Protein AF-0000000084922262 (afdb_homodimer)

Organism: Filifactor alocis (strain ATCC 35896 / CCUG 47790 / D40 B5) (NCBI:txid546269)

Nearest PDB structures (foldseek):
  4j4j-assembly1_A  TM=3.492E-01  e=2.464E+00  Homo sapiens
  3vow-assembly2_B  TM=3.481E-01  e=4.116E+00  Homo sapiens
  4j4j-assembly1_A  TM=3.495E-01  e=2.464E+00  Homo sapiens
  3vow-assembly2_B  TM=3.484E-01  e=4.116E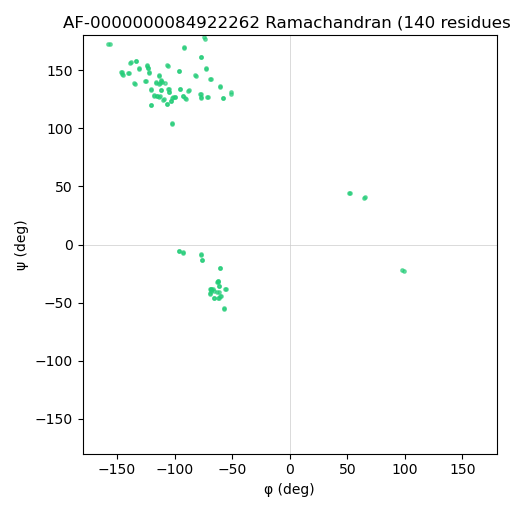+00  Homo sapiens

Radius of gyration: 18.23 Å; Cα contacts (8 Å, |Δi|>4): 294; chains: 2; bounding box: 33×49×43 Å

InterPro domains:
  IPR012454 Domain of unknown function DUF1659 [PF07872] (4-71)

Secondary structure (DSSP, 8-state):
-EEEEEEEEEEEEEEEEE-SSTT-EEEEEEEEEEE-TT--HHHHHHHHHHHHHTSSS-EEEEEEEEEEEEE-/-EEEEEEEEEEEEEEEEE-SSTT-EEEEEEEEEEE-TT--HHHHHHHHHHHHHTSSS-EEEEEEEEEEEEE-

Sequence (144 aa):
MAKVMNQTSAVRMVYELPGATPGKTVRKSKTFANIKITLSDDVILAFGQKVLKLQAYSGKIQKQDAKELTNEMAKVMNQTSAVRMVYELPGATPGKTVRKSKTFANIKITLSDDVILAFGQKVLKLQAYSGKIQKQDAKELTNE

pLDDT: mean 94.45, std 3.72, range [78.12, 98.06]

Foldseek 3Di:
DKDKDPKWKKKKKKFWADDPDPPDIDIDMDMGIRDDPPDDPVVQVVVVVVVQVVDPTDIDIDMDIDIDIDDD/DKDKDPKWKKKKKKFWADDPDPPDIDIDMDMGIRDDPPDDPVVQVVVVVVVQVVDPTDIDIDMDIDIDIDDD

Structure (mmCIF, N/CA/C/O backbone):
data_AF-0000000084922262-model_v1
#
loop_
_entity.id
_entity.type
_entity.pdbx_description
1 polymer 'DUF1659 domain-containing protein'
#
loop_
_atom_site.group_PDB
_atom_site.id
_atom_site.type_symbol
_atom_site.label_atom_id
_atom_site.label_alt_id
_atom_site.label_comp_id
_atom_site.label_asym_id
_atom_site.label_entity_id
_atom_site.label_seq_id
_atom_site.pdbx_PDB_ins_code
_atom_site.Cartn_x
_atom_site.Cartn_y
_atom_site.Cartn_z
_atom_site.occupancy
_atom_site.B_iso_or_equiv
_atom_site.auth_seq_id
_atom_site.auth_comp_id
_atom_site.auth_asym_id
_atom_site.auth_atom_id
_atom_site.pdbx_PDB_model_num
ATOM 1 N N . MET A 1 1 ? -8.609 -11.25 -18.609 1 91.06 1 MET A N 1
ATOM 2 C CA . MET A 1 1 ? -8.25 -9.867 -18.328 1 91.06 1 MET A CA 1
ATOM 3 C C . MET A 1 1 ? -8.281 -9.602 -16.828 1 91.06 1 MET A C 1
ATOM 5 O O . MET A 1 1 ? -9.008 -10.266 -16.078 1 91.06 1 MET A O 1
ATOM 9 N N . ALA A 1 2 ? -7.367 -8.672 -16.422 1 95.88 2 ALA A N 1
ATOM 10 C CA . ALA A 1 2 ? -7.316 -8.383 -14.992 1 95.88 2 ALA A CA 1
ATOM 11 C C . ALA A 1 2 ? -8.547 -7.602 -14.547 1 95.88 2 ALA A C 1
ATOM 13 O O . ALA A 1 2 ? -8.93 -6.613 -15.18 1 95.88 2 ALA A O 1
ATOM 14 N N . LYS A 1 3 ? -9.188 -8.141 -13.523 1 97.31 3 LYS A N 1
ATOM 15 C CA . LYS A 1 3 ? -10.266 -7.43 -12.844 1 97.31 3 LYS A CA 1
ATOM 16 C C . LYS A 1 3 ? -9.797 -6.898 -11.492 1 97.31 3 LYS A C 1
ATOM 18 O O . LYS A 1 3 ? -9.133 -7.605 -10.734 1 97.31 3 LYS A O 1
ATOM 23 N N . VAL A 1 4 ? -10.141 -5.621 -11.258 1 96.19 4 VAL A N 1
ATOM 24 C CA . VAL A 1 4 ? -9.734 -4.988 -10 1 96.19 4 VAL A CA 1
ATOM 25 C C . VAL A 1 4 ? -10.82 -5.195 -8.945 1 96.19 4 VAL A C 1
ATOM 27 O O . VAL A 1 4 ? -11.984 -4.855 -9.172 1 96.19 4 VAL A O 1
ATOM 30 N N . MET A 1 5 ? -10.281 -5.754 -7.852 1 95.88 5 MET A N 1
ATOM 31 C CA . MET A 1 5 ? -11.172 -5.945 -6.711 1 95.88 5 MET A CA 1
ATOM 32 C C . MET A 1 5 ? -10.617 -5.273 -5.465 1 95.88 5 MET A C 1
ATOM 34 O O . MET A 1 5 ? -9.406 -5.078 -5.348 1 95.88 5 MET A O 1
ATOM 38 N N . ASN A 1 6 ? -11.547 -4.918 -4.562 1 94.31 6 ASN A N 1
ATOM 39 C CA . ASN A 1 6 ? -11.18 -4.449 -3.232 1 94.31 6 ASN A CA 1
ATOM 40 C C . ASN A 1 6 ? -10.156 -3.316 -3.299 1 94.31 6 ASN A C 1
ATOM 42 O O . ASN A 1 6 ? -9.156 -3.334 -2.582 1 94.31 6 ASN A O 1
ATOM 46 N N . GLN A 1 7 ? -10.383 -2.4 -4.18 1 95.5 7 GLN A N 1
ATOM 47 C CA . GLN A 1 7 ? -9.469 -1.276 -4.316 1 95.5 7 GLN A CA 1
ATOM 48 C C . GLN A 1 7 ? -9.68 -0.252 -3.207 1 95.5 7 GLN A C 1
ATOM 50 O O . GLN A 1 7 ? -10.812 0.172 -2.953 1 95.5 7 GLN A O 1
ATOM 55 N N . THR A 1 8 ? -8.602 0.078 -2.512 1 96.44 8 THR A N 1
ATOM 56 C CA . THR A 1 8 ? -8.664 1.05 -1.427 1 96.44 8 THR A CA 1
ATOM 57 C C . THR A 1 8 ? -7.527 2.061 -1.532 1 96.44 8 THR A C 1
ATOM 59 O O . THR A 1 8 ? -6.523 1.803 -2.195 1 96.44 8 THR A O 1
ATOM 62 N N . SER A 1 9 ? -7.68 3.221 -0.936 1 96.88 9 SER A N 1
ATOM 63 C CA . SER A 1 9 ? -6.664 4.254 -0.783 1 96.88 9 SER A CA 1
ATOM 64 C C . SER A 1 9 ? -6.582 4.742 0.66 1 96.88 9 SER A C 1
ATOM 66 O O . SER A 1 9 ? -7.562 4.656 1.406 1 96.88 9 SER A O 1
ATOM 68 N N . ALA A 1 10 ? -5.414 5.176 1.008 1 97.81 10 ALA A N 1
ATOM 69 C CA . ALA A 1 10 ? -5.203 5.758 2.33 1 97.81 10 ALA A CA 1
ATOM 70 C C . ALA A 1 10 ? -4.164 6.875 2.279 1 97.81 10 ALA A C 1
ATOM 72 O O . ALA A 1 10 ? -3.25 6.844 1.454 1 97.81 10 ALA A O 1
ATOM 73 N N . VAL A 1 11 ? -4.336 7.84 3.137 1 97.88 11 VAL A N 1
ATOM 74 C CA . VAL A 1 11 ? -3.332 8.875 3.361 1 97.88 11 VAL A CA 1
ATOM 75 C C . VAL A 1 11 ? -2.582 8.594 4.664 1 97.88 11 VAL A C 1
ATOM 77 O O . VAL A 1 11 ? -3.201 8.414 5.715 1 97.88 11 VAL A O 1
ATOM 80 N N . ARG A 1 12 ? -1.345 8.508 4.5 1 97.94 12 ARG A N 1
ATOM 81 C CA . ARG A 1 12 ? -0.509 8.266 5.672 1 97.94 12 ARG A CA 1
ATOM 82 C C . ARG A 1 12 ? 0.418 9.445 5.934 1 97.94 12 ARG A C 1
ATOM 84 O O . ARG A 1 12 ? 1.144 9.883 5.039 1 97.94 12 ARG A O 1
ATOM 91 N N . MET A 1 13 ? 0.412 9.953 7.125 1 96.94 13 MET A N 1
ATOM 92 C CA . MET A 1 13 ? 1.331 10.992 7.57 1 96.94 13 MET A CA 1
ATOM 93 C C . MET A 1 13 ? 2.443 10.406 8.43 1 96.94 13 MET A C 1
ATOM 95 O O . MET A 1 13 ? 2.174 9.719 9.414 1 96.94 13 MET A O 1
ATOM 99 N N . VAL A 1 14 ? 3.547 10.672 8.062 1 96.25 14 VAL A N 1
ATOM 100 C CA . VAL A 1 14 ? 4.695 10.148 8.789 1 96.25 14 VAL A CA 1
ATOM 101 C C . VAL A 1 14 ? 5.445 11.297 9.461 1 96.25 14 VAL A C 1
ATOM 103 O O . VAL A 1 14 ? 5.824 12.273 8.805 1 96.25 14 VAL A O 1
ATOM 106 N N . TYR A 1 15 ? 5.676 11.133 10.828 1 94.62 15 TYR A N 1
ATOM 107 C CA . TYR A 1 15 ? 6.34 12.141 11.656 1 94.62 15 TYR A CA 1
ATOM 108 C C . TYR A 1 15 ? 7.652 11.602 12.211 1 94.62 15 TYR A C 1
ATOM 110 O 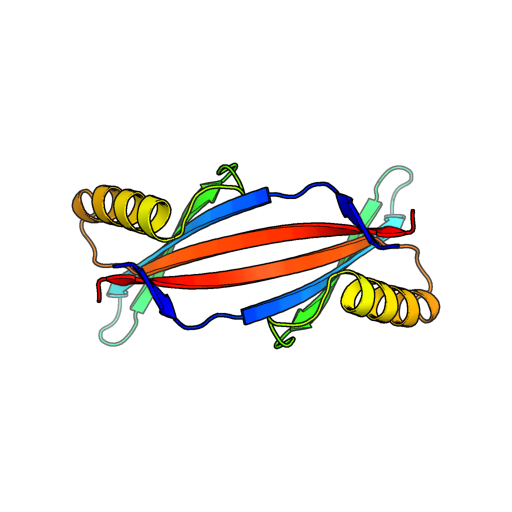O . TYR A 1 15 ? 7.77 10.406 12.508 1 94.62 15 TYR A O 1
ATOM 118 N N . GLU A 1 16 ? 8.656 12.398 12.242 1 90.19 16 GLU A N 1
ATOM 119 C CA . GLU A 1 16 ? 9.883 12.086 12.977 1 90.19 16 GLU A CA 1
ATOM 120 C C . GLU A 1 16 ? 9.992 12.93 14.25 1 90.19 16 GLU A C 1
ATOM 122 O O . GLU A 1 16 ? 10.031 14.164 14.18 1 90.19 16 GLU A O 1
ATOM 127 N N . LEU A 1 17 ? 10.055 12.188 15.32 1 90.56 17 LEU A N 1
ATOM 128 C CA . LEU A 1 17 ? 10.164 12.852 16.625 1 90.56 17 LEU A CA 1
ATOM 129 C C . LEU A 1 17 ? 11.516 12.57 17.266 1 90.56 17 LEU A C 1
ATOM 131 O O . LEU A 1 17 ? 12.102 11.508 17.047 1 90.56 17 LEU A O 1
ATOM 135 N N . PRO A 1 18 ? 12.031 13.617 18 1 87.56 18 PRO A N 1
ATOM 136 C CA . PRO A 1 18 ? 13.242 13.344 18.766 1 87.56 18 PRO A CA 1
ATOM 137 C C . PRO A 1 18 ? 13.07 12.203 19.766 1 87.56 18 PRO A C 1
ATOM 139 O O . PRO A 1 18 ? 12.031 12.109 20.438 1 87.56 18 PRO A O 1
ATOM 142 N N . GLY A 1 19 ? 13.969 11.273 19.625 1 87.38 19 GLY A N 1
ATOM 143 C CA . GLY A 1 19 ? 13.953 10.172 20.578 1 87.38 19 GLY A CA 1
ATOM 144 C C . GLY A 1 19 ? 14.461 10.57 21.953 1 87.38 19 GLY A C 1
ATOM 145 O O . GLY A 1 19 ? 14.773 11.742 22.188 1 87.38 19 GLY A O 1
ATOM 146 N N . ALA A 1 20 ? 14.398 9.633 22.859 1 89.44 20 ALA A N 1
ATOM 147 C CA . ALA A 1 20 ? 14.828 9.859 24.25 1 89.44 20 ALA A CA 1
ATOM 148 C C . ALA A 1 20 ? 16.312 10.195 24.312 1 89.44 20 ALA A C 1
ATOM 150 O O . ALA A 1 20 ? 16.75 10.961 25.172 1 89.44 20 ALA A O 1
ATOM 151 N N . THR A 1 21 ? 17.125 9.656 23.406 1 89.5 21 THR A N 1
ATOM 152 C CA . THR A 1 21 ? 18.562 9.922 23.344 1 89.5 21 THR A CA 1
ATOM 153 C C . THR A 1 21 ? 18.906 10.789 22.141 1 89.5 21 THR A C 1
ATOM 155 O O . THR A 1 21 ? 18.297 10.648 21.078 1 89.5 21 THR A O 1
ATOM 158 N N . PRO A 1 22 ? 19.891 11.812 22.422 1 85.25 22 PRO A N 1
ATOM 159 C CA . PRO A 1 22 ? 20.281 12.656 21.297 1 85.25 22 PRO A CA 1
ATOM 160 C C . PRO A 1 22 ? 20.688 11.844 20.062 1 85.25 22 PRO A C 1
ATOM 162 O O . PRO A 1 22 ? 21.422 10.859 20.188 1 85.25 22 PRO A O 1
ATOM 165 N N . GLY A 1 23 ? 20.203 12.125 18.938 1 86.62 23 GLY A N 1
ATOM 166 C CA . GLY A 1 23 ? 20.547 11.477 17.688 1 86.62 23 GLY A CA 1
ATOM 167 C C . GLY A 1 23 ? 19.562 10.398 17.281 1 86.62 23 GLY A C 1
ATOM 168 O O . GLY A 1 23 ? 19.547 9.953 16.141 1 86.62 23 GLY A O 1
ATOM 169 N N . LYS A 1 24 ? 18.859 9.914 18.312 1 87.75 24 LYS A N 1
ATOM 170 C CA . LYS A 1 24 ? 17.844 8.914 17.984 1 87.75 24 LYS A CA 1
ATOM 171 C C . LYS A 1 24 ? 16.516 9.578 17.656 1 87.75 24 LYS A C 1
ATOM 173 O O . LYS A 1 24 ? 16.172 10.617 18.234 1 87.75 24 LYS A O 1
ATOM 178 N N . THR A 1 25 ? 15.898 9.18 16.578 1 90.62 25 THR A N 1
ATOM 179 C CA . THR A 1 25 ? 14.586 9.688 16.203 1 90.62 25 THR A CA 1
ATOM 180 C C . THR A 1 25 ? 13.531 8.594 16.297 1 90.62 25 THR A C 1
ATOM 182 O O . THR A 1 25 ? 13.844 7.406 16.172 1 90.62 25 THR A O 1
ATOM 185 N N . VAL A 1 26 ? 12.336 8.984 16.828 1 91.94 26 VAL A N 1
ATOM 186 C CA . VAL A 1 26 ? 11.172 8.102 16.844 1 91.94 26 VAL A CA 1
ATOM 187 C C . VAL A 1 26 ? 10.227 8.461 15.695 1 91.94 26 VAL A C 1
ATOM 189 O O . VAL A 1 26 ? 9.852 9.625 15.539 1 91.94 26 VAL A O 1
ATOM 192 N N . ARG A 1 27 ? 9.906 7.445 14.914 1 92.56 27 ARG A N 1
ATOM 193 C CA . ARG A 1 27 ? 8.961 7.629 13.812 1 92.56 27 ARG A CA 1
ATOM 194 C C . ARG A 1 27 ? 7.539 7.301 14.25 1 92.56 27 ARG A C 1
ATOM 196 O O . ARG A 1 27 ? 7.297 6.254 14.859 1 92.56 27 ARG A O 1
ATOM 203 N N . LYS A 1 28 ? 6.633 8.18 14.031 1 93.81 28 LYS A N 1
ATOM 204 C CA . LYS A 1 28 ? 5.203 7.988 14.25 1 93.81 28 LYS A CA 1
ATOM 205 C C . LYS A 1 28 ? 4.414 8.227 12.961 1 93.81 28 LYS A C 1
ATOM 207 O O . LYS A 1 28 ? 4.828 9.023 12.117 1 93.81 28 LYS A O 1
ATOM 212 N N . SER A 1 29 ? 3.299 7.48 12.867 1 96.12 29 SER A N 1
ATOM 213 C CA . SER A 1 29 ? 2.492 7.684 11.664 1 96.12 29 SER A CA 1
ATOM 214 C C . SER A 1 29 ? 1.004 7.664 11.992 1 96.12 29 SER A C 1
ATOM 216 O O . SER A 1 29 ? 0.586 7.062 12.977 1 96.12 29 SER A O 1
ATOM 218 N N . LYS A 1 30 ? 0.241 8.383 11.305 1 95.88 30 LYS A N 1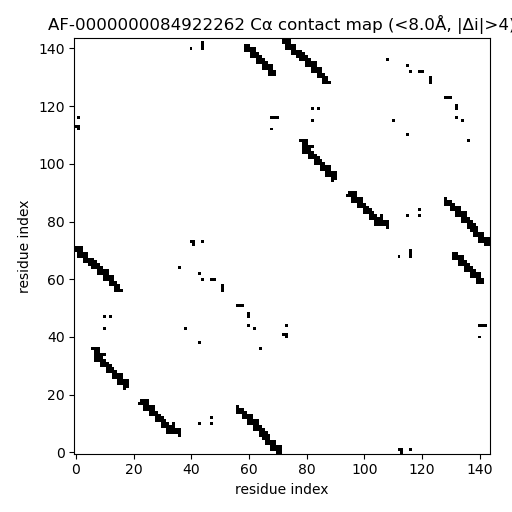
ATOM 219 C CA . LYS A 1 30 ? -1.22 8.391 11.305 1 95.88 30 LYS A CA 1
ATOM 220 C C . LYS A 1 30 ? -1.771 8.062 9.914 1 95.88 30 LYS A C 1
ATOM 222 O O . LYS A 1 30 ? -1.341 8.641 8.914 1 95.88 30 LYS A O 1
ATOM 227 N N . THR A 1 31 ? -2.719 7.176 9.938 1 97.75 31 THR A N 1
ATOM 228 C CA . THR A 1 31 ? -3.287 6.742 8.672 1 97.75 31 THR A CA 1
ATOM 229 C C . THR A 1 31 ? -4.773 7.082 8.594 1 97.75 31 THR A C 1
ATOM 231 O O . THR A 1 31 ? -5.523 6.816 9.531 1 97.75 31 THR A O 1
ATOM 234 N N . PHE A 1 32 ? -5.18 7.715 7.578 1 97.06 32 PHE A N 1
ATOM 235 C CA . PHE A 1 32 ? -6.57 7.945 7.203 1 97.06 32 PHE A CA 1
ATOM 236 C C . PHE A 1 32 ? -6.992 7.008 6.082 1 97.06 32 PHE A C 1
ATOM 238 O O . PHE A 1 32 ? -6.672 7.242 4.914 1 97.06 32 PHE A O 1
ATOM 245 N N . ALA A 1 33 ? -7.73 6.02 6.43 1 96.31 33 ALA A N 1
ATOM 246 C CA . ALA A 1 33 ? -8.102 4.973 5.484 1 96.31 33 ALA A CA 1
ATOM 247 C C . ALA A 1 33 ? -9.422 5.297 4.789 1 96.31 33 ALA A C 1
ATOM 249 O O . ALA A 1 33 ? -10.008 6.352 5.027 1 96.31 33 ALA A O 1
ATOM 250 N N . ASN A 1 34 ? -9.75 4.469 3.713 1 94 34 ASN A N 1
ATOM 251 C CA . ASN A 1 34 ? -11.031 4.512 3.014 1 94 34 ASN A CA 1
ATOM 252 C C . ASN A 1 34 ? -11.234 5.844 2.297 1 94 34 ASN A C 1
ATOM 254 O O . ASN A 1 34 ? -12.328 6.41 2.336 1 94 34 ASN A O 1
ATOM 258 N N . ILE A 1 35 ? -10.156 6.336 1.696 1 94.88 35 ILE A N 1
ATOM 259 C CA . ILE A 1 35 ? -10.219 7.5 0.82 1 94.88 35 ILE A CA 1
ATOM 260 C C . ILE A 1 35 ? -10.68 7.074 -0.573 1 94.88 35 ILE A C 1
ATOM 262 O O . ILE A 1 35 ? -10.391 5.961 -1.015 1 94.88 35 ILE A O 1
ATOM 266 N N . LYS A 1 36 ? -11.469 8.055 -1.173 1 94.19 36 LYS A N 1
ATOM 267 C CA . LYS A 1 36 ? -11.891 7.754 -2.537 1 94.19 36 LYS A CA 1
ATOM 268 C C . LYS A 1 36 ? -10.688 7.586 -3.461 1 94.19 36 LYS A C 1
ATOM 270 O O . LYS A 1 36 ? -9.781 8.422 -3.463 1 94.19 36 LYS A O 1
ATOM 275 N N . ILE A 1 37 ? -10.719 6.613 -4.273 1 90.88 37 ILE A N 1
ATOM 276 C CA . ILE A 1 37 ? -9.602 6.27 -5.145 1 90.88 37 ILE A CA 1
ATOM 277 C C . ILE A 1 37 ? -9.555 7.234 -6.328 1 90.88 37 ILE A C 1
ATOM 279 O O . ILE A 1 37 ? -8.555 7.297 -7.047 1 90.88 37 ILE A O 1
ATOM 283 N N . THR A 1 38 ? -10.516 8.086 -6.559 1 92.5 38 THR A N 1
ATOM 284 C CA . THR A 1 38 ? -10.617 8.969 -7.719 1 92.5 38 THR A CA 1
ATOM 285 C C . THR A 1 38 ? -10.062 10.352 -7.402 1 92.5 38 THR A C 1
ATOM 287 O O . THR A 1 38 ? -9.938 11.195 -8.289 1 92.5 38 THR A O 1
ATOM 290 N N . LEU A 1 39 ? -9.703 10.555 -6.145 1 94.62 39 LEU A N 1
ATOM 291 C CA . LEU A 1 39 ? -9.203 11.875 -5.77 1 94.62 39 LEU A CA 1
ATOM 292 C C . LEU A 1 39 ? -7.844 12.148 -6.402 1 94.62 39 LEU A C 1
ATOM 294 O O . LEU A 1 39 ? -6.996 11.258 -6.469 1 94.62 39 LEU A O 1
ATOM 298 N N . SER A 1 40 ? -7.652 13.391 -6.812 1 95.19 40 SER A N 1
ATOM 299 C CA . SER A 1 40 ? -6.371 13.797 -7.375 1 95.19 40 SER A CA 1
ATOM 300 C C . SER A 1 40 ? -5.324 14 -6.281 1 95.19 40 SER A C 1
ATOM 302 O O . SER A 1 40 ? -5.668 14.25 -5.125 1 95.19 40 SER A O 1
ATOM 304 N N . ASP A 1 41 ? -4.074 13.977 -6.727 1 96.5 41 ASP A N 1
ATOM 305 C CA . ASP A 1 41 ? -2.967 14.18 -5.797 1 96.5 41 ASP A CA 1
ATOM 306 C C . ASP A 1 41 ? -3.035 15.562 -5.16 1 96.5 41 ASP A C 1
ATOM 308 O O . ASP A 1 41 ? -2.658 15.734 -3.998 1 96.5 41 ASP A O 1
ATOM 312 N N . ASP A 1 42 ? -3.564 16.562 -5.906 1 97.88 42 ASP A N 1
ATOM 313 C CA . ASP A 1 42 ? -3.652 17.922 -5.371 1 97.88 42 ASP A CA 1
ATOM 314 C C . ASP A 1 42 ? -4.625 17.984 -4.195 1 97.88 42 ASP A C 1
ATOM 316 O O . ASP A 1 42 ? -4.367 18.672 -3.205 1 97.88 42 ASP A O 1
ATOM 320 N N . VAL A 1 43 ? -5.727 17.266 -4.309 1 97.19 43 VAL A N 1
ATOM 321 C CA . VAL A 1 43 ? -6.734 17.25 -3.252 1 97.19 43 VAL A CA 1
ATOM 322 C C . VAL A 1 43 ? -6.18 16.531 -2.023 1 97.19 43 VAL A C 1
ATOM 324 O O . VAL A 1 43 ? -6.355 16.984 -0.895 1 97.19 43 VAL A O 1
ATOM 327 N N . ILE A 1 44 ? -5.43 15.484 -2.242 1 97.56 44 ILE A N 1
ATOM 328 C CA . ILE A 1 44 ? -4.855 14.688 -1.161 1 97.56 44 ILE A CA 1
ATOM 329 C C . ILE A 1 44 ? -3.785 15.5 -0.436 1 97.56 44 ILE A C 1
ATOM 331 O O . ILE A 1 44 ? -3.73 15.508 0.796 1 97.56 44 ILE A O 1
ATOM 335 N N . LEU A 1 45 ? -2.996 16.172 -1.207 1 97.75 45 LEU A N 1
ATOM 336 C CA . LEU A 1 45 ? -1.957 17.031 -0.635 1 97.75 45 LEU A CA 1
ATOM 337 C C . LEU A 1 45 ? -2.566 18.125 0.222 1 97.75 45 LEU A C 1
ATOM 339 O O . LEU A 1 45 ? -2.1 18.391 1.333 1 97.75 45 LEU A O 1
ATOM 343 N N . ALA A 1 46 ? -3.6 18.766 -0.303 1 97.56 46 ALA A N 1
ATOM 344 C CA . ALA A 1 46 ? -4.254 19.844 0.439 1 97.56 46 ALA A CA 1
ATOM 345 C C . ALA A 1 46 ? -4.82 19.328 1.762 1 97.56 46 ALA A C 1
ATOM 347 O O . ALA A 1 46 ? -4.664 19.984 2.801 1 97.56 46 ALA A O 1
ATOM 348 N N . PHE A 1 47 ? -5.461 18.188 1.705 1 97.31 47 PHE A N 1
ATOM 349 C CA . PHE A 1 47 ? -5.977 17.531 2.904 1 97.31 47 PHE A CA 1
ATOM 350 C C . PHE A 1 47 ? -4.855 17.281 3.904 1 97.31 47 PHE A C 1
ATOM 352 O O . PHE A 1 47 ? -4.953 17.672 5.07 1 97.31 47 PHE A O 1
ATOM 359 N N . GLY A 1 48 ? -3.799 16.594 3.471 1 97.06 48 GLY A N 1
ATOM 360 C CA . GLY A 1 48 ? -2.672 16.281 4.336 1 97.06 48 GLY A CA 1
ATOM 361 C C . GLY A 1 48 ? -2.051 17.516 4.973 1 97.06 48 GLY A C 1
ATOM 362 O O . GLY A 1 48 ? -1.707 17.5 6.156 1 97.06 48 GLY A O 1
ATOM 363 N N . GLN A 1 49 ? -1.982 18.594 4.199 1 97 49 GLN A N 1
ATOM 364 C CA . GLN A 1 49 ? -1.395 19.828 4.711 1 97 49 GLN A CA 1
ATOM 365 C C . GLN A 1 49 ? -2.27 20.453 5.801 1 97 49 GLN A C 1
ATOM 367 O O . GLN A 1 49 ? -1.757 21 6.773 1 97 49 GLN A O 1
ATOM 372 N N . LYS A 1 50 ? -3.562 20.375 5.602 1 97 50 LYS A N 1
ATOM 373 C CA . LYS A 1 50 ? -4.473 20.891 6.625 1 97 50 LYS A CA 1
ATOM 374 C C . LYS A 1 50 ? -4.32 20.109 7.93 1 97 50 LYS A C 1
ATOM 376 O O . LYS A 1 50 ? -4.312 20.703 9.008 1 97 50 LYS A O 1
ATOM 381 N N . VAL A 1 51 ? -4.176 18.812 7.816 1 96.44 51 VAL A N 1
ATOM 382 C CA . VAL A 1 51 ? -4.004 17.953 8.992 1 96.44 51 VAL A CA 1
ATOM 383 C C . VAL A 1 51 ? -2.674 18.281 9.672 1 96.44 51 VAL A C 1
ATOM 385 O O . VAL A 1 51 ? -2.617 18.438 10.898 1 96.44 51 VAL A O 1
ATOM 388 N N . LEU A 1 52 ? -1.636 18.391 8.859 1 94.88 52 LEU A N 1
ATOM 389 C CA . LEU A 1 52 ? -0.305 18.656 9.398 1 94.88 52 LEU A CA 1
ATOM 390 C C . LEU A 1 52 ? -0.267 19.984 10.133 1 94.88 52 LEU A C 1
ATOM 392 O O . LEU A 1 52 ? 0.471 20.141 11.109 1 94.88 52 LEU A O 1
ATOM 396 N N . LYS A 1 53 ? -0.985 20.984 9.672 1 95.56 53 LYS A N 1
ATOM 397 C CA . LYS A 1 53 ? -1.023 22.297 10.32 1 95.56 53 LYS A CA 1
ATOM 398 C C . LYS A 1 53 ? -1.551 22.188 11.75 1 95.56 53 LYS A C 1
ATOM 400 O O . LYS A 1 53 ? -1.237 23.031 12.594 1 95.56 53 LYS A O 1
ATOM 405 N N . LEU A 1 54 ? -2.273 21.062 12.031 1 94.69 54 LEU A N 1
ATOM 406 C CA . LEU A 1 54 ? -2.846 20.844 13.352 1 94.69 54 LEU A CA 1
ATOM 407 C C . LEU A 1 54 ? -1.892 20.047 14.234 1 94.69 54 LEU A C 1
ATOM 409 O O . LEU A 1 54 ? -2.139 19.875 15.43 1 94.69 54 LEU A O 1
ATOM 413 N N . GLN A 1 55 ? -0.77 19.562 13.625 1 92.56 5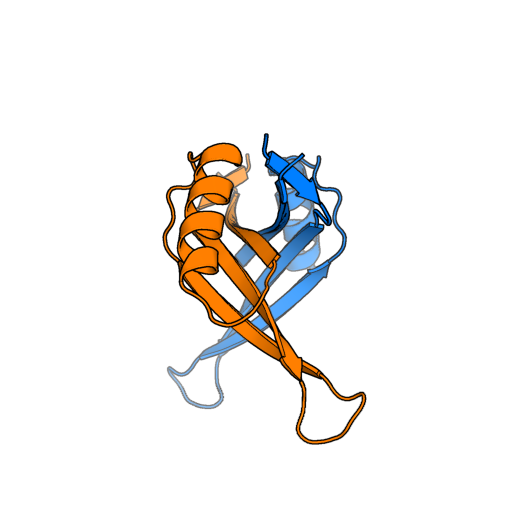5 GLN A N 1
ATOM 414 C CA . GLN A 1 55 ? 0.16 18.688 14.344 1 92.56 55 GLN A CA 1
ATOM 415 C C . GLN A 1 55 ? 1.325 19.5 14.922 1 92.56 55 GLN A C 1
ATOM 417 O O . GLN A 1 55 ? 1.729 20.516 14.344 1 92.56 55 GLN A O 1
ATOM 422 N N . ALA A 1 56 ? 1.837 19.062 16.016 1 90.94 56 ALA A N 1
ATOM 423 C CA . ALA A 1 56 ? 2.955 19.734 16.672 1 90.94 56 ALA A CA 1
ATOM 424 C C . ALA A 1 56 ? 4.27 19.453 15.945 1 90.94 56 ALA A C 1
ATOM 426 O O . ALA A 1 56 ? 5.262 20.156 16.156 1 90.94 56 ALA A O 1
ATOM 427 N N . TYR A 1 57 ? 4.203 18.469 15.078 1 89.12 57 TYR A N 1
ATOM 428 C CA . TYR A 1 57 ? 5.43 18.047 14.422 1 89.12 57 TYR A CA 1
ATOM 429 C C . TYR A 1 57 ? 5.293 18.141 12.906 1 89.12 57 TYR A C 1
ATOM 431 O O . TYR A 1 57 ? 4.191 18.016 12.367 1 89.12 57 TYR A O 1
ATOM 439 N N . SER A 1 58 ? 6.512 18.359 12.281 1 92.62 58 SER A N 1
ATOM 440 C CA . SER A 1 58 ? 6.543 18.25 10.828 1 92.62 58 SER A CA 1
ATOM 441 C C . SER A 1 58 ? 6.43 16.797 10.383 1 92.62 58 SER A C 1
ATOM 443 O O . SER A 1 58 ? 6.77 15.883 11.133 1 92.62 58 SER A O 1
ATOM 445 N N . GLY A 1 59 ? 5.848 16.688 9.18 1 95.12 59 GLY A N 1
ATOM 446 C CA . GLY A 1 59 ? 5.699 15.344 8.656 1 95.12 59 GLY A CA 1
ATOM 447 C C . GLY A 1 59 ? 5.582 15.297 7.148 1 95.12 59 GLY A C 1
ATOM 448 O O . GLY A 1 59 ? 5.676 16.328 6.48 1 95.12 59 GLY A O 1
ATOM 449 N N . LYS A 1 60 ? 5.613 14.141 6.73 1 96.56 60 LYS A N 1
ATOM 450 C CA . LYS A 1 60 ? 5.453 13.891 5.297 1 96.56 60 LYS A CA 1
ATOM 451 C C . LYS A 1 60 ? 4.074 13.32 4.988 1 96.56 60 LYS A C 1
ATOM 453 O O . LYS A 1 60 ? 3.457 12.68 5.844 1 96.56 60 LYS A O 1
ATOM 458 N N . ILE A 1 61 ? 3.605 13.539 3.785 1 97.88 61 ILE A N 1
ATOM 459 C CA . ILE A 1 61 ? 2.314 13.039 3.322 1 97.88 61 ILE A CA 1
ATOM 460 C C . ILE A 1 61 ? 2.525 11.938 2.291 1 97.88 61 ILE A C 1
ATOM 462 O O . ILE A 1 61 ? 3.223 12.133 1.294 1 97.88 61 ILE A O 1
ATOM 466 N N . GLN A 1 62 ? 1.939 10.867 2.586 1 97.88 62 GLN A N 1
ATOM 467 C CA . GLN A 1 62 ? 2.033 9.727 1.677 1 97.88 62 GLN A CA 1
ATOM 468 C C . GLN A 1 62 ? 0.647 9.219 1.291 1 97.88 62 GLN A C 1
ATOM 470 O O . GLN A 1 62 ? -0.263 9.188 2.121 1 97.88 62 GLN A O 1
ATOM 475 N N . LYS A 1 63 ? 0.514 8.852 0.026 1 97.62 63 LYS A N 1
ATOM 476 C CA . LYS A 1 63 ? -0.663 8.117 -0.44 1 97.62 63 LYS A CA 1
ATOM 477 C C . LYS A 1 63 ? -0.342 6.645 -0.671 1 97.62 63 LYS A C 1
ATOM 479 O O . LYS A 1 63 ? 0.685 6.316 -1.269 1 97.62 63 LYS A O 1
ATOM 484 N N . GLN A 1 64 ? -1.19 5.816 -0.136 1 97.12 64 GLN A N 1
ATOM 485 C CA . GLN A 1 64 ? -1.066 4.371 -0.294 1 97.12 64 GLN A CA 1
ATOM 486 C C . GLN A 1 64 ? -2.301 3.785 -0.97 1 97.12 64 GLN A C 1
ATOM 488 O O . GLN A 1 64 ? -3.418 3.926 -0.466 1 97.12 64 GLN A O 1
ATOM 493 N N . ASP A 1 65 ? -2.078 3.178 -2.084 1 96.69 65 ASP A N 1
ATOM 494 C CA . ASP A 1 65 ? -3.158 2.502 -2.797 1 96.69 65 ASP A CA 1
ATOM 495 C C . ASP A 1 65 ? -2.963 0.988 -2.781 1 96.69 65 ASP A C 1
ATOM 497 O O . ASP A 1 65 ? -1.835 0.501 -2.883 1 96.69 65 ASP A O 1
ATOM 501 N N . ALA A 1 66 ? -4.098 0.299 -2.629 1 96.75 66 ALA A N 1
ATOM 502 C CA . ALA A 1 66 ? -4.09 -1.161 -2.676 1 96.75 66 ALA A CA 1
ATOM 503 C C . ALA A 1 66 ? -5.238 -1.69 -3.529 1 96.75 66 ALA A C 1
ATOM 505 O O . ALA A 1 66 ? -6.344 -1.146 -3.498 1 96.75 66 ALA A O 1
ATOM 506 N N . LYS A 1 67 ? -4.957 -2.697 -4.32 1 96.94 67 LYS A N 1
ATOM 507 C CA . LYS A 1 67 ? -6.02 -3.354 -5.078 1 96.94 67 LYS A CA 1
ATOM 508 C C . LYS A 1 67 ? -5.75 -4.852 -5.215 1 96.94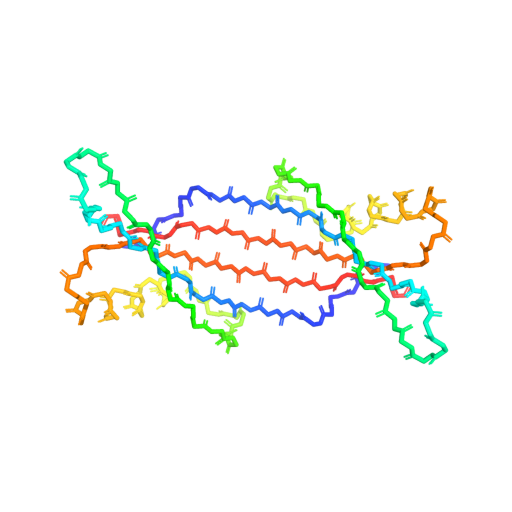 67 LYS A C 1
ATOM 510 O O . LYS A 1 67 ? -4.598 -5.277 -5.277 1 96.94 67 LYS A O 1
ATOM 515 N N . GLU A 1 68 ? -6.832 -5.574 -5.223 1 98.06 68 GLU A N 1
ATOM 516 C CA . GLU A 1 68 ? -6.766 -7.004 -5.504 1 98.06 68 GLU A CA 1
ATOM 517 C C . GLU A 1 68 ? -7.043 -7.289 -6.98 1 98.06 68 GLU A C 1
ATOM 519 O O . GLU A 1 68 ? -7.953 -6.711 -7.57 1 98.06 68 GLU A O 1
ATOM 524 N N . LEU A 1 69 ? -6.207 -8.125 -7.535 1 98 69 LEU A N 1
ATOM 525 C CA . LEU A 1 69 ? -6.336 -8.453 -8.953 1 98 69 LEU A CA 1
ATOM 526 C C . LEU A 1 69 ? -6.766 -9.906 -9.133 1 98 69 LEU A C 1
ATOM 528 O O . LEU A 1 69 ? -6.227 -10.805 -8.484 1 98 69 LEU A O 1
ATOM 532 N N . THR A 1 70 ? -7.738 -10.117 -9.977 1 96.69 70 THR A N 1
ATOM 533 C CA . THR A 1 70 ? -8.203 -11.461 -10.305 1 96.69 70 THR A CA 1
ATOM 534 C C . THR A 1 70 ? -8.477 -11.586 -11.797 1 96.69 70 THR A C 1
ATOM 536 O O . THR A 1 70 ? -8.602 -10.578 -12.5 1 96.69 70 THR A O 1
ATOM 539 N N . ASN A 1 71 ? -8.414 -12.914 -12.258 1 91.56 71 ASN A N 1
ATOM 540 C CA . ASN A 1 71 ? -8.727 -13.164 -13.656 1 91.56 71 ASN A CA 1
ATOM 541 C C . ASN A 1 71 ? -10.234 -13.133 -13.906 1 91.56 71 ASN A C 1
ATOM 543 O O . ASN A 1 71 ? -11.016 -13.656 -13.109 1 91.56 71 ASN A O 1
ATOM 547 N N . GLU A 1 72 ? -10.742 -12.312 -14.992 1 78.12 72 GLU A N 1
ATOM 548 C CA . GLU A 1 72 ? -12.133 -12.367 -15.445 1 78.12 72 GLU A CA 1
ATOM 549 C C . GLU A 1 72 ? -12.43 -13.68 -16.156 1 78.12 72 GLU A C 1
ATOM 551 O O . GLU A 1 72 ? -11.555 -14.242 -16.828 1 78.12 72 GLU A O 1
ATOM 556 N N . MET B 1 1 ? 1.448 23.109 -6.473 1 90.88 1 MET B N 1
ATOM 557 C CA . MET B 1 1 ? 0.998 21.875 -7.102 1 90.88 1 MET B CA 1
ATOM 558 C C . MET B 1 1 ? 1.663 20.656 -6.457 1 90.88 1 MET B C 1
ATOM 560 O O . MET B 1 1 ? 2.76 20.766 -5.906 1 90.88 1 MET B O 1
ATOM 564 N N . ALA B 1 2 ? 0.894 19.531 -6.445 1 95.94 2 ALA B N 1
ATOM 565 C CA . ALA B 1 2 ? 1.452 18.328 -5.824 1 95.94 2 ALA B CA 1
ATOM 566 C C . ALA B 1 2 ? 2.561 17.734 -6.68 1 95.94 2 ALA B C 1
ATOM 568 O O . ALA B 1 2 ? 2.395 17.562 -7.891 1 95.94 2 ALA B O 1
ATOM 569 N N . LYS B 1 3 ? 3.689 17.531 -6.035 1 97.31 3 LYS B N 1
ATOM 570 C CA . LYS B 1 3 ? 4.789 16.781 -6.645 1 97.31 3 LYS B CA 1
ATOM 571 C C . LYS B 1 3 ? 4.906 15.383 -6.035 1 97.31 3 LYS B C 1
ATOM 573 O O . LYS B 1 3 ? 4.84 15.227 -4.812 1 97.31 3 LYS B O 1
ATOM 578 N N . VAL B 1 4 ? 5.051 14.398 -6.941 1 96.19 4 VAL B N 1
ATOM 579 C CA . VAL B 1 4 ? 5.156 13.016 -6.484 1 96.19 4 VAL B CA 1
ATOM 580 C C . VAL B 1 4 ? 6.621 12.656 -6.25 1 96.19 4 VAL B C 1
ATOM 582 O O . VAL B 1 4 ? 7.453 12.812 -7.145 1 96.19 4 VAL B O 1
ATOM 585 N N . MET B 1 5 ? 6.77 12.195 -5.008 1 95.69 5 MET B N 1
ATOM 586 C CA . MET B 1 5 ? 8.109 11.734 -4.648 1 95.69 5 MET B CA 1
ATOM 587 C C . MET B 1 5 ? 8.062 10.289 -4.152 1 95.69 5 MET B C 1
ATOM 589 O O . MET B 1 5 ? 7.035 9.828 -3.658 1 95.69 5 MET B O 1
ATOM 593 N N . ASN B 1 6 ? 9.219 9.609 -4.324 1 94.25 6 ASN B N 1
ATOM 594 C CA . ASN B 1 6 ? 9.422 8.289 -3.73 1 94.25 6 ASN B CA 1
ATOM 595 C C . ASN B 1 6 ? 8.281 7.336 -4.074 1 94.25 6 ASN B C 1
ATOM 597 O O . ASN B 1 6 ? 7.758 6.648 -3.197 1 94.25 6 ASN B O 1
ATOM 601 N N . GLN B 1 7 ? 7.879 7.344 -5.285 1 95.38 7 GLN B N 1
ATOM 602 C CA . GLN B 1 7 ? 6.793 6.461 -5.703 1 95.38 7 GLN B CA 1
ATOM 603 C C . GLN B 1 7 ? 7.285 5.027 -5.879 1 95.38 7 GLN B C 1
ATOM 605 O O . GLN B 1 7 ? 8.297 4.789 -6.547 1 95.38 7 GLN B O 1
ATOM 610 N N . THR B 1 8 ? 6.605 4.105 -5.215 1 96.38 8 THR B N 1
ATOM 611 C CA . THR B 1 8 ? 6.965 2.695 -5.305 1 96.38 8 THR B CA 1
ATOM 612 C C . THR B 1 8 ? 5.727 1.835 -5.539 1 96.38 8 THR B C 1
ATOM 614 O O . THR B 1 8 ? 4.602 2.27 -5.273 1 96.38 8 THR B O 1
ATOM 617 N N . SER B 1 9 ? 5.906 0.646 -6.078 1 96.81 9 SER B N 1
ATOM 618 C CA . SER B 1 9 ? 4.883 -0.383 -6.234 1 96.81 9 SER B CA 1
ATOM 619 C C . SER B 1 9 ? 5.379 -1.733 -5.723 1 96.81 9 SER B C 1
ATOM 621 O O . SER B 1 9 ? 6.582 -1.991 -5.703 1 96.81 9 SER B O 1
ATOM 623 N N . ALA B 1 10 ? 4.434 -2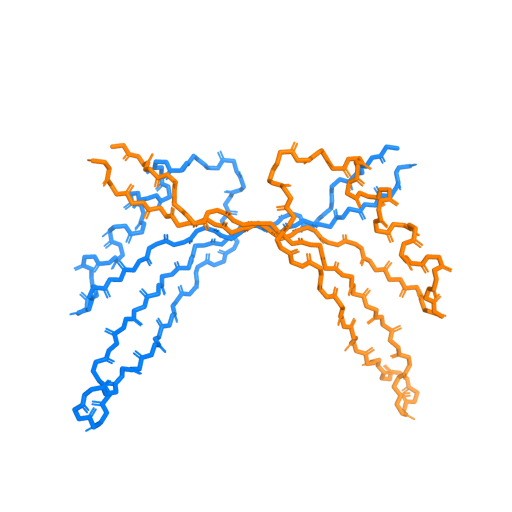.504 -5.281 1 97.81 10 ALA B N 1
ATOM 624 C CA . ALA B 1 10 ? 4.742 -3.861 -4.844 1 97.81 10 ALA B CA 1
ATOM 625 C C . ALA B 1 10 ? 3.596 -4.816 -5.156 1 97.81 10 ALA B C 1
ATOM 627 O O . ALA B 1 10 ? 2.43 -4.414 -5.168 1 97.81 10 ALA B O 1
ATOM 628 N N . VAL B 1 11 ? 3.943 -6.047 -5.41 1 97.88 11 VAL B N 1
ATOM 629 C CA . VAL B 1 11 ? 2.969 -7.125 -5.531 1 97.88 11 VAL B CA 1
ATOM 630 C C . VAL B 1 11 ? 2.98 -7.977 -4.266 1 97.88 11 VAL B C 1
ATOM 632 O O . VAL B 1 11 ? 4.035 -8.445 -3.836 1 97.88 11 VAL B O 1
ATOM 635 N N . ARG B 1 12 ? 1.856 -8.047 -3.736 1 97.88 12 ARG B N 1
ATOM 636 C CA . ARG B 1 12 ? 1.728 -8.859 -2.529 1 97.88 12 ARG B CA 1
ATOM 637 C C . ARG B 1 12 ? 0.812 -10.055 -2.768 1 97.88 12 ARG B C 1
ATOM 639 O O . ARG B 1 12 ? -0.319 -9.898 -3.23 1 97.88 12 ARG B O 1
ATOM 646 N N . MET B 1 13 ? 1.275 -11.227 -2.449 1 97 13 MET B N 1
ATOM 647 C CA . MET B 1 13 ? 0.479 -12.445 -2.486 1 97 13 MET B CA 1
ATOM 648 C C . MET B 1 13 ? 0.029 -12.844 -1.086 1 97 13 MET B C 1
ATOM 650 O O . MET B 1 13 ? 0.853 -12.977 -0.179 1 97 13 MET B O 1
ATOM 654 N N . VAL B 1 14 ? -1.152 -13.016 -0.97 1 96.38 14 VAL B N 1
ATOM 655 C CA . VAL B 1 14 ? -1.703 -13.391 0.329 1 96.38 14 VAL B CA 1
ATOM 656 C C . VAL B 1 14 ? -2.27 -14.805 0.263 1 96.38 14 VAL B C 1
ATOM 658 O O . VAL B 1 14 ? -3.107 -15.102 -0.591 1 96.38 14 VAL B O 1
ATOM 661 N N . TYR B 1 15 ? -1.8 -15.672 1.235 1 94.75 15 TYR B N 1
ATOM 662 C CA . TYR B 1 15 ? -2.193 -17.078 1.314 1 94.75 15 TYR B CA 1
ATOM 663 C C . TYR B 1 15 ? -2.961 -17.359 2.602 1 94.75 15 TYR B C 1
ATOM 665 O O . TYR B 1 15 ? -2.682 -16.75 3.641 1 94.75 15 TYR B O 1
ATOM 673 N N . GLU B 1 16 ? -3.979 -18.125 2.531 1 90.44 16 GLU B N 1
ATOM 674 C CA . GLU B 1 16 ? -4.637 -18.656 3.723 1 90.44 16 GLU B CA 1
ATOM 675 C C . GLU B 1 16 ? -4.324 -20.141 3.912 1 90.44 16 GLU B C 1
ATOM 677 O O . GLU B 1 16 ? -4.633 -20.969 3.047 1 90.44 16 GLU B O 1
ATOM 682 N N . LEU B 1 17 ? -3.729 -20.375 5.062 1 90.88 17 LEU B N 1
ATOM 683 C CA . LEU B 1 17 ? -3.357 -21.75 5.387 1 90.88 17 LEU B CA 1
ATOM 684 C C . LEU B 1 17 ? -4.168 -22.266 6.57 1 90.88 17 LEU B C 1
ATOM 686 O O . LEU B 1 17 ? -4.566 -21.484 7.441 1 90.88 17 LEU B O 1
ATOM 690 N N . PRO B 1 18 ? -4.469 -23.594 6.504 1 87.94 18 PRO B N 1
ATOM 691 C CA . PRO B 1 18 ? -5.109 -24.188 7.684 1 87.94 18 PRO B CA 1
ATOM 692 C C . PRO B 1 18 ? -4.27 -24.031 8.945 1 87.94 18 PRO B C 1
ATOM 694 O O . PRO B 1 18 ? -3.051 -24.234 8.914 1 87.94 18 PRO B O 1
ATOM 697 N N . GLY B 1 19 ? -4.926 -23.484 9.914 1 87.44 19 GLY B N 1
ATOM 698 C CA . GLY B 1 19 ? -4.25 -23.359 11.203 1 87.44 19 GLY B CA 1
ATOM 699 C C . GLY B 1 19 ? -4.137 -24.688 11.938 1 87.44 19 GLY B C 1
ATOM 700 O O . GLY B 1 19 ? -4.523 -25.734 11.406 1 87.44 19 GLY B O 1
ATOM 701 N N . ALA B 1 20 ? -3.504 -24.641 13.086 1 89.56 20 ALA B N 1
ATOM 702 C CA . ALA B 1 20 ? -3.273 -25.828 13.914 1 89.56 20 ALA B CA 1
ATOM 703 C C . ALA B 1 20 ? -4.594 -26.438 14.391 1 89.56 20 ALA B C 1
ATOM 705 O O . ALA B 1 20 ? -4.707 -27.656 14.547 1 89.56 20 ALA B O 1
ATOM 706 N N . THR B 1 21 ? -5.598 -25.625 14.609 1 89.62 21 THR B N 1
ATOM 707 C CA . THR B 1 21 ? -6.91 -26.094 15.047 1 89.62 21 THR B CA 1
ATOM 708 C C . THR B 1 21 ? -7.938 -25.922 13.938 1 89.62 21 THR B C 1
ATOM 710 O O . THR B 1 21 ? -7.875 -24.969 13.164 1 89.62 21 THR B O 1
ATOM 713 N N . PRO B 1 22 ? -8.859 -27.016 13.828 1 85.38 22 PRO B N 1
ATOM 714 C CA . PRO B 1 22 ? -9.891 -26.906 12.797 1 85.38 22 PRO B CA 1
ATOM 715 C C . PRO B 1 22 ? -10.648 -25.578 12.852 1 85.38 22 PRO B C 1
ATOM 717 O O . PRO B 1 22 ? -11.016 -25.109 13.938 1 85.38 22 PRO B O 1
ATOM 720 N N . GLY B 1 23 ? -10.805 -24.875 11.828 1 86.75 23 GLY B N 1
ATOM 721 C CA . GLY B 1 23 ? -11.547 -23.625 11.734 1 86.75 23 GLY B CA 1
ATOM 722 C C . GLY B 1 23 ? -10.656 -22.406 11.789 1 86.75 23 GLY B C 1
ATOM 723 O O . GLY B 1 23 ? -11.086 -21.297 11.453 1 86.75 23 GLY B O 1
ATOM 724 N N . LYS B 1 24 ? -9.469 -22.641 12.391 1 87.94 24 LYS B N 1
ATOM 725 C CA . LYS B 1 24 ? -8.539 -21.516 12.414 1 87.94 24 LYS B CA 1
ATOM 726 C C . LYS B 1 24 ? -7.684 -21.484 11.148 1 87.94 24 LYS B C 1
ATOM 728 O O . LYS B 1 24 ? -7.348 -22.531 10.594 1 87.94 24 LYS B O 1
ATOM 733 N N . THR B 1 25 ? -7.582 -20.312 10.555 1 90.75 25 THR B N 1
ATOM 734 C CA . THR B 1 25 ? -6.742 -20.141 9.383 1 90.75 25 THR B CA 1
ATOM 735 C C . THR B 1 25 ? -5.559 -19.219 9.695 1 90.75 25 THR B C 1
ATOM 737 O O . THR B 1 25 ? -5.637 -18.375 10.586 1 90.75 25 THR B O 1
ATOM 740 N N . VAL B 1 26 ? -4.352 -19.625 9.164 1 92.31 26 VAL B N 1
ATOM 741 C CA . VAL B 1 26 ? -3.156 -18.797 9.242 1 92.31 26 VAL B CA 1
ATOM 742 C C . VAL B 1 26 ? -2.945 -18.078 7.914 1 92.31 26 VAL B C 1
ATOM 744 O O . VAL B 1 26 ? -2.939 -18.703 6.852 1 92.31 26 VAL B O 1
ATOM 747 N N . ARG B 1 27 ? -2.809 -16.75 8.023 1 92.44 27 ARG B N 1
ATOM 748 C CA . ARG B 1 27 ? -2.533 -15.93 6.84 1 92.44 27 ARG B CA 1
ATOM 749 C C . ARG B 1 27 ? -1.035 -15.727 6.652 1 92.44 27 ARG B C 1
ATOM 751 O O . ARG B 1 27 ? -0.331 -15.375 7.602 1 92.44 27 ARG B O 1
ATOM 758 N N . LYS B 1 28 ? -0.544 -16.016 5.504 1 94 28 LYS B N 1
ATOM 759 C CA . LYS B 1 28 ? 0.83 -15.742 5.098 1 94 28 LYS B CA 1
ATOM 760 C C . LYS B 1 28 ? 0.864 -14.867 3.846 1 94 28 LYS B C 1
ATOM 762 O O . LYS B 1 28 ? -0.044 -14.93 3.014 1 94 28 LYS B O 1
ATOM 767 N N . SER B 1 29 ? 1.928 -14.039 3.801 1 96.19 29 SER B N 1
ATOM 7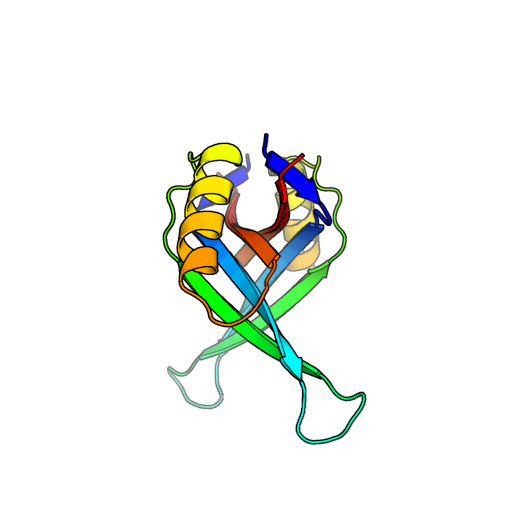68 C CA . SER B 1 29 ? 2.027 -13.195 2.617 1 96.19 29 SER B CA 1
ATOM 769 C C . SER B 1 29 ? 3.469 -13.094 2.127 1 96.19 29 SER B C 1
ATOM 771 O O . SER B 1 29 ? 4.406 -13.258 2.906 1 96.19 29 SER B O 1
ATOM 773 N N . LYS B 1 30 ? 3.664 -12.969 0.895 1 95.94 30 LYS B N 1
ATOM 774 C CA . LYS B 1 30 ? 4.926 -12.672 0.222 1 95.94 30 LYS B CA 1
ATOM 775 C C . LYS B 1 30 ? 4.828 -11.383 -0.583 1 95.94 30 LYS B C 1
ATOM 777 O O . LYS B 1 30 ? 3.879 -11.188 -1.346 1 95.94 30 LYS B O 1
ATOM 782 N N . THR B 1 31 ? 5.832 -10.594 -0.4 1 97.81 31 THR B N 1
ATOM 783 C CA . THR B 1 31 ? 5.824 -9.305 -1.078 1 97.81 31 THR B CA 1
ATOM 784 C C . THR B 1 31 ? 7 -9.195 -2.043 1 97.81 31 THR B C 1
ATOM 786 O O . THR B 1 31 ? 8.141 -9.492 -1.678 1 97.81 31 THR B O 1
ATOM 789 N N . PHE B 1 32 ? 6.75 -8.852 -3.238 1 97 32 PHE B N 1
ATOM 790 C CA . PHE B 1 32 ? 7.73 -8.469 -4.25 1 97 32 PHE B CA 1
ATOM 791 C C . PHE B 1 32 ? 7.77 -6.957 -4.426 1 97 32 PHE B C 1
ATOM 793 O O . PHE B 1 32 ? 6.898 -6.383 -5.086 1 97 32 PHE B O 1
ATOM 800 N N . ALA B 1 33 ? 8.773 -6.371 -3.896 1 96.38 33 ALA B N 1
ATOM 801 C CA . ALA B 1 33 ? 8.875 -4.914 -3.873 1 96.38 33 ALA B CA 1
ATOM 802 C C . ALA B 1 33 ? 9.633 -4.395 -5.094 1 96.38 33 ALA B C 1
ATOM 804 O O . ALA B 1 33 ? 10.031 -5.176 -5.961 1 96.38 33 ALA B O 1
ATOM 805 N N . ASN B 1 34 ? 9.586 -3.02 -5.289 1 93.94 34 ASN B N 1
ATOM 806 C CA . ASN B 1 34 ? 10.352 -2.307 -6.305 1 93.94 34 ASN B CA 1
ATOM 807 C C . ASN B 1 34 ? 9.922 -2.701 -7.715 1 93.94 34 ASN B C 1
ATOM 809 O O . ASN B 1 34 ? 10.766 -2.898 -8.594 1 93.94 34 ASN B O 1
ATOM 813 N N . ILE B 1 35 ? 8.617 -2.846 -7.883 1 94.81 35 ILE B N 1
ATOM 814 C CA . ILE B 1 35 ? 8.031 -3.045 -9.203 1 94.81 35 ILE B CA 1
ATOM 815 C C . ILE B 1 35 ? 7.871 -1.7 -9.906 1 94.81 35 ILE B C 1
ATOM 817 O O . ILE B 1 35 ? 7.641 -0.676 -9.258 1 94.81 35 ILE B O 1
ATOM 821 N N . LYS B 1 36 ? 8.07 -1.805 -11.297 1 94.12 36 LYS B N 1
ATOM 822 C CA . LYS B 1 36 ? 7.875 -0.574 -12.055 1 94.12 36 LYS B CA 1
ATOM 823 C C . LYS B 1 36 ? 6.445 -0.061 -11.906 1 94.12 36 LYS B C 1
ATOM 825 O O . LYS B 1 36 ? 5.488 -0.823 -12.055 1 94.12 36 LYS B O 1
ATOM 830 N N . ILE B 1 37 ? 6.293 1.175 -11.703 1 90.81 37 ILE B N 1
ATOM 831 C CA . ILE B 1 37 ? 4.996 1.789 -11.438 1 90.81 37 ILE B CA 1
ATOM 832 C C . ILE B 1 37 ? 4.215 1.929 -12.742 1 90.81 37 ILE B C 1
ATOM 834 O O . ILE B 1 37 ? 3.008 2.182 -12.727 1 90.81 37 ILE B O 1
ATOM 838 N N . THR B 1 38 ? 4.766 1.68 -13.906 1 92.44 38 THR B N 1
ATOM 839 C CA . THR B 1 38 ? 4.141 1.891 -15.203 1 92.44 38 THR B CA 1
ATOM 840 C C . THR B 1 38 ? 3.523 0.595 -15.727 1 92.44 38 THR B C 1
ATOM 842 O O . THR B 1 38 ? 2.838 0.594 -16.75 1 92.44 38 THR B O 1
ATOM 845 N N . LEU B 1 39 ? 3.75 -0.491 -14.992 1 94.56 39 LEU B N 1
ATOM 846 C CA . LEU B 1 39 ? 3.227 -1.77 -15.461 1 94.56 39 LEU B CA 1
ATOM 847 C C . LEU B 1 39 ? 1.704 -1.798 -15.375 1 94.56 39 LEU B C 1
ATOM 849 O O . LEU B 1 39 ? 1.124 -1.301 -14.406 1 94.56 39 LEU B O 1
ATOM 853 N N . SER B 1 40 ? 1.081 -2.424 -16.375 1 95.19 40 SER B N 1
ATOM 854 C CA . SER B 1 40 ? -0.37 -2.58 -16.359 1 95.19 40 SER B CA 1
ATOM 855 C C . SER B 1 40 ? -0.804 -3.686 -15.406 1 95.19 40 SER B C 1
ATOM 857 O O . SER B 1 40 ? -0.024 -4.59 -15.102 1 95.19 40 SER B O 1
ATOM 859 N N . ASP B 1 41 ? -2.068 -3.617 -15.062 1 96.5 41 ASP B N 1
ATOM 860 C CA . ASP B 1 41 ? -2.639 -4.621 -14.164 1 96.5 41 ASP B CA 1
ATOM 861 C C . ASP B 1 41 ? -2.572 -6.012 -14.789 1 96.5 41 ASP B C 1
ATOM 863 O O . ASP B 1 41 ? -2.398 -7.008 -14.086 1 96.5 41 ASP B O 1
ATOM 867 N N . ASP B 1 42 ? -2.672 -6.074 -16.141 1 97.88 42 ASP B N 1
ATOM 868 C CA . ASP B 1 42 ? -2.631 -7.371 -16.797 1 97.88 42 ASP B CA 1
ATOM 869 C C . ASP B 1 42 ? -1.263 -8.031 -16.641 1 97.88 42 ASP B C 1
ATOM 871 O O . ASP B 1 42 ? -1.171 -9.242 -16.438 1 97.88 42 ASP B O 1
ATOM 875 N N . VAL B 1 43 ? -0.225 -7.238 -16.719 1 97.19 43 VAL B N 1
ATOM 876 C CA . VAL B 1 43 ? 1.135 -7.746 -16.594 1 97.19 43 VAL B CA 1
ATOM 877 C C . VAL B 1 43 ? 1.374 -8.203 -15.148 1 97.19 43 VAL B C 1
ATOM 879 O O . VAL B 1 43 ? 1.951 -9.266 -14.922 1 97.19 43 VAL B O 1
ATOM 882 N N . ILE B 1 44 ? 0.848 -7.477 -14.211 1 97.56 44 ILE B N 1
ATOM 883 C CA . ILE B 1 44 ? 1.018 -7.785 -12.797 1 97.56 44 ILE B CA 1
ATOM 884 C C . ILE B 1 44 ? 0.26 -9.062 -12.445 1 97.56 44 ILE B C 1
ATOM 886 O O . ILE B 1 44 ? 0.778 -9.93 -11.734 1 97.56 44 ILE B O 1
ATOM 890 N N . LEU B 1 45 ? -0.906 -9.172 -12.977 1 97.75 45 LEU B N 1
ATOM 891 C CA . LEU B 1 45 ? -1.713 -10.367 -12.758 1 97.75 45 LEU B CA 1
ATOM 892 C C . LEU B 1 45 ? -1.018 -11.609 -13.32 1 97.75 45 LEU B C 1
ATOM 894 O O . LEU B 1 45 ? -0.964 -12.648 -12.664 1 97.75 45 LEU B O 1
ATOM 898 N N . ALA B 1 46 ? -0.51 -11.469 -14.539 1 97.5 46 ALA B N 1
ATOM 899 C CA . ALA B 1 46 ? 0.177 -12.594 -15.164 1 97.5 46 ALA B CA 1
ATOM 900 C C . ALA B 1 46 ? 1.376 -13.039 -14.336 1 97.5 46 ALA B C 1
ATOM 902 O O . ALA B 1 46 ? 1.587 -14.234 -14.125 1 97.5 46 ALA B O 1
ATOM 903 N N . PHE B 1 47 ? 2.139 -12.086 -13.875 1 97.38 47 PHE B N 1
ATOM 904 C CA . PHE B 1 47 ? 3.268 -12.352 -12.984 1 97.38 47 PHE B CA 1
ATOM 905 C C . PHE B 1 47 ? 2.811 -13.086 -11.734 1 97.38 47 PHE B C 1
ATOM 907 O O . PHE B 1 47 ? 3.348 -14.141 -11.398 1 97.38 47 PHE B O 1
ATOM 914 N N . GLY B 1 48 ? 1.835 -12.516 -11.023 1 97.06 48 GLY B N 1
ATOM 915 C CA . GLY B 1 48 ? 1.324 -13.117 -9.805 1 97.06 48 GLY B CA 1
ATOM 916 C C . GLY B 1 48 ? 0.828 -14.539 -10 1 97.06 48 GLY B C 1
ATOM 917 O O . GLY B 1 48 ? 1.077 -15.406 -9.164 1 97.06 48 GLY B O 1
ATOM 918 N N . GLN B 1 49 ? 0.193 -14.773 -11.141 1 97.06 49 GLN B N 1
ATOM 919 C CA . GLN B 1 49 ? -0.331 -16.109 -11.43 1 97.06 49 GLN B CA 1
ATOM 920 C C . GLN B 1 49 ? 0.8 -17.109 -11.641 1 97.06 49 GLN B C 1
ATOM 922 O O . GLN B 1 49 ? 0.692 -18.266 -11.234 1 97.06 49 GLN B O 1
ATOM 927 N N . LYS B 1 50 ? 1.829 -16.672 -12.32 1 97 50 LYS B N 1
ATOM 928 C CA . LYS B 1 50 ? 2.982 -17.547 -12.508 1 97 50 LYS B CA 1
ATOM 929 C C . LYS B 1 50 ? 3.609 -17.922 -11.172 1 97 50 LYS B C 1
ATOM 931 O O . LYS B 1 50 ? 3.98 -19.078 -10.961 1 97 50 LYS B O 1
ATOM 936 N N . VAL B 1 51 ? 3.697 -16.969 -10.273 1 96.5 51 VAL B N 1
ATOM 937 C CA . VAL B 1 51 ? 4.262 -17.203 -8.945 1 96.5 51 VAL B CA 1
ATOM 938 C C . VAL B 1 51 ? 3.361 -18.172 -8.172 1 96.5 51 VAL B C 1
ATOM 940 O O . VAL B 1 51 ? 3.844 -19.125 -7.559 1 96.5 51 VAL B O 1
ATOM 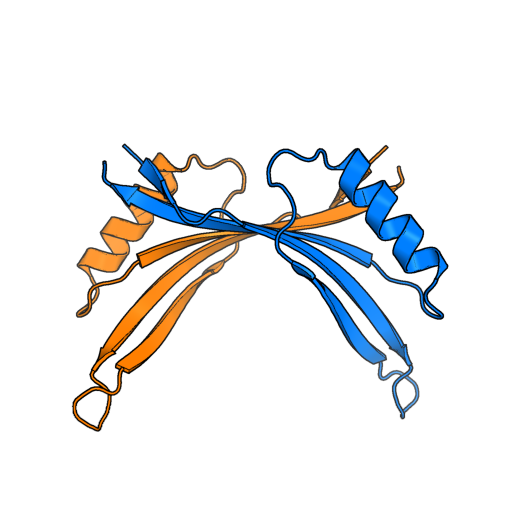943 N N . LEU B 1 52 ? 2.072 -17.906 -8.227 1 94.88 52 LEU B N 1
ATOM 944 C CA . LEU B 1 52 ? 1.117 -18.734 -7.484 1 94.88 52 LEU B CA 1
ATOM 945 C C . LEU B 1 52 ? 1.158 -20.172 -7.965 1 94.88 52 LEU B C 1
ATOM 947 O O . LEU B 1 52 ? 0.947 -21.109 -7.176 1 94.88 52 LEU B O 1
ATOM 951 N N . LYS B 1 53 ? 1.363 -20.406 -9.234 1 95.69 53 LYS B N 1
ATOM 952 C CA . LYS B 1 53 ? 1.429 -21.766 -9.781 1 95.69 53 LYS B CA 1
ATOM 953 C C . LYS B 1 53 ? 2.568 -22.562 -9.148 1 95.69 53 LYS B C 1
ATOM 955 O O . LYS B 1 53 ? 2.523 -23.781 -9.109 1 95.69 53 LYS B O 1
ATOM 960 N N . LEU B 1 54 ? 3.539 -21.812 -8.562 1 94.81 54 LEU B N 1
ATOM 961 C CA . LEU B 1 54 ? 4.695 -22.453 -7.938 1 94.81 54 LEU B CA 1
ATOM 962 C C . LEU B 1 54 ? 4.441 -22.688 -6.453 1 94.81 54 LEU B C 1
ATOM 964 O O . LEU B 1 54 ? 5.242 -23.344 -5.781 1 94.81 54 LEU B O 1
ATOM 968 N N . GLN B 1 55 ? 3.305 -22.156 -5.938 1 92.69 55 GLN B N 1
ATOM 969 C CA . GLN B 1 55 ? 3.016 -22.234 -4.512 1 92.69 55 GLN B CA 1
ATOM 970 C C . GLN B 1 55 ? 2.115 -23.422 -4.195 1 92.69 55 GLN B C 1
ATOM 972 O O . GLN B 1 55 ? 1.289 -23.812 -5.02 1 92.69 55 GLN B O 1
ATOM 977 N N . ALA B 1 56 ? 2.268 -23.969 -3.049 1 91.19 56 ALA B N 1
ATOM 978 C CA . ALA B 1 56 ? 1.475 -25.125 -2.613 1 91.19 56 ALA B CA 1
ATOM 979 C C . ALA B 1 56 ? 0.065 -24.688 -2.215 1 91.19 56 ALA B C 1
ATOM 981 O O . ALA B 1 56 ? -0.84 -25.531 -2.121 1 91.19 56 ALA B O 1
ATOM 982 N N . TYR B 1 57 ? -0.069 -23.406 -2.07 1 89.56 57 TYR B N 1
ATOM 983 C CA . TYR B 1 57 ? -1.347 -22.906 -1.581 1 89.56 57 TYR B CA 1
ATOM 984 C C . TYR B 1 57 ? -1.948 -21.906 -2.562 1 89.56 57 TYR B C 1
ATOM 986 O O . TYR B 1 57 ? -1.222 -21.234 -3.303 1 89.56 57 TYR B O 1
ATOM 994 N N . SER B 1 58 ? -3.334 -21.875 -2.502 1 92.75 58 SER B N 1
ATOM 995 C CA . SER B 1 58 ? -4.012 -20.812 -3.229 1 92.75 58 SER B CA 1
ATOM 996 C C . SER B 1 58 ? -3.82 -19.469 -2.537 1 92.75 58 SER B C 1
ATOM 998 O O . SER B 1 58 ? -3.572 -19.422 -1.33 1 92.75 58 SER B O 1
ATOM 1000 N N . GLY B 1 59 ? -3.869 -18.438 -3.393 1 95.25 59 GLY B N 1
ATOM 1001 C CA . GLY B 1 59 ? -3.705 -17.109 -2.832 1 95.25 59 GLY B CA 1
ATOM 1002 C C . GLY B 1 59 ? -4.293 -16.016 -3.705 1 95.25 59 GLY B C 1
ATOM 1003 O O . GLY B 1 59 ? -4.887 -16.297 -4.746 1 95.25 59 GLY B O 1
ATOM 1004 N N . LYS B 1 60 ? -4.262 -14.93 -3.137 1 96.62 60 LYS B N 1
ATOM 1005 C CA . LYS B 1 60 ? -4.734 -13.742 -3.842 1 96.62 60 LYS B CA 1
ATOM 1006 C C . LYS B 1 60 ? -3.564 -12.852 -4.262 1 96.62 60 LYS B C 1
ATOM 1008 O O . LYS B 1 60 ? -2.504 -12.875 -3.635 1 96.62 60 LYS B O 1
ATOM 1013 N N . ILE B 1 61 ? -3.777 -12.078 -5.301 1 97.94 61 ILE B N 1
ATOM 1014 C CA . ILE B 1 61 ? -2.773 -11.148 -5.82 1 97.94 61 ILE B CA 1
ATOM 1015 C C . ILE B 1 61 ? -3.203 -9.711 -5.539 1 97.94 61 ILE B C 1
ATOM 1017 O O . ILE B 1 61 ? -4.305 -9.305 -5.918 1 97.94 61 ILE B O 1
ATOM 1021 N N . GLN B 1 62 ? -2.346 -9.055 -4.906 1 97.88 62 GLN B N 1
ATOM 1022 C CA . GLN B 1 62 ? -2.613 -7.656 -4.594 1 97.88 62 GLN B CA 1
ATOM 1023 C C . GLN B 1 62 ? -1.491 -6.754 -5.098 1 97.88 62 GLN B C 1
ATOM 1025 O O . GLN B 1 62 ? -0.317 -7.125 -5.039 1 97.88 62 GLN B O 1
ATOM 1030 N N . LYS B 1 63 ? -1.88 -5.594 -5.613 1 97.62 63 LYS B N 1
ATOM 1031 C CA . LYS B 1 63 ? -0.931 -4.527 -5.922 1 97.62 63 LYS B CA 1
ATOM 1032 C C . LYS B 1 63 ? -1.017 -3.404 -4.891 1 97.62 63 LYS B C 1
ATOM 1034 O O . LYS B 1 63 ? -2.111 -2.969 -4.527 1 97.62 63 LYS B O 1
ATOM 1039 N N . GLN B 1 64 ? 0.134 -3.023 -4.406 1 97.12 64 GLN B N 1
ATOM 1040 C CA . GLN B 1 64 ? 0.247 -1.932 -3.447 1 97.12 64 GLN B CA 1
ATOM 1041 C C . GLN B 1 64 ? 1.125 -0.808 -3.99 1 97.12 64 GLN B C 1
ATOM 1043 O O . GLN B 1 64 ? 2.293 -1.027 -4.316 1 97.12 64 GLN B O 1
ATOM 1048 N N . ASP B 1 65 ? 0.543 0.345 -4.098 1 96.69 65 ASP B N 1
ATOM 1049 C CA . ASP B 1 65 ? 1.286 1.523 -4.535 1 96.69 65 ASP B CA 1
ATOM 1050 C C . ASP B 1 65 ? 1.431 2.533 -3.396 1 96.69 65 ASP B C 1
ATOM 1052 O O . ASP B 1 65 ? 0.507 2.717 -2.602 1 96.69 65 ASP B O 1
ATOM 1056 N N . ALA B 1 66 ? 2.621 3.125 -3.352 1 96.69 66 ALA B N 1
ATOM 1057 C CA . ALA B 1 66 ? 2.889 4.176 -2.373 1 96.69 66 ALA B CA 1
ATOM 1058 C C . ALA B 1 66 ? 3.594 5.363 -3.021 1 96.69 66 ALA B C 1
ATOM 1060 O O . ALA B 1 66 ? 4.457 5.188 -3.883 1 96.69 66 ALA B O 1
ATOM 1061 N N . LYS B 1 67 ? 3.186 6.555 -2.65 1 96.94 67 LYS B N 1
ATOM 1062 C CA . LYS B 1 67 ? 3.885 7.75 -3.113 1 96.94 67 LYS B CA 1
ATOM 1063 C C . LYS B 1 67 ? 3.895 8.836 -2.037 1 96.94 67 LYS B C 1
ATOM 1065 O O . LYS B 1 67 ? 2.953 8.938 -1.249 1 96.94 67 LYS B O 1
ATOM 1070 N N . GLU B 1 68 ? 4.977 9.555 -2.041 1 98.06 68 GLU B N 1
ATOM 1071 C CA . GLU B 1 68 ? 5.082 10.734 -1.188 1 98.06 68 GLU B CA 1
ATOM 1072 C C . GLU B 1 68 ? 4.703 12 -1.949 1 98.06 68 GLU B C 1
ATOM 1074 O O . GLU B 1 68 ? 5.105 12.188 -3.1 1 98.06 68 GLU B O 1
ATOM 1079 N N . LEU B 1 69 ? 3.893 12.797 -1.305 1 98 69 LEU B N 1
ATOM 1080 C CA . LEU B 1 69 ? 3.42 14.031 -1.934 1 98 69 LEU B CA 1
ATOM 1081 C C . LEU B 1 69 ? 4.004 15.258 -1.238 1 98 69 LEU B C 1
ATOM 1083 O O . LEU B 1 69 ? 4.02 15.328 -0.007 1 98 69 LEU B O 1
ATOM 1087 N N . THR B 1 70 ? 4.492 16.172 -2.016 1 96.69 70 THR B N 1
ATOM 1088 C CA . THR B 1 70 ? 5.012 17.438 -1.492 1 96.69 70 THR B CA 1
ATOM 1089 C C . THR B 1 70 ? 4.582 18.609 -2.371 1 96.69 70 THR B C 1
ATOM 1091 O O . THR B 1 70 ? 4.164 18.406 -3.514 1 96.69 70 THR B O 1
ATOM 1094 N N . ASN B 1 71 ? 4.59 19.828 -1.691 1 91.62 71 ASN B N 1
ATOM 1095 C CA . ASN B 1 71 ? 4.258 21.016 -2.453 1 91.62 71 ASN B CA 1
ATOM 1096 C C . ASN B 1 71 ? 5.43 21.484 -3.311 1 91.62 71 ASN B C 1
ATOM 1098 O O . ASN B 1 71 ? 6.578 21.469 -2.859 1 91.62 71 ASN B O 1
ATOM 1102 N N . GLU B 1 72 ? 5.195 21.75 -4.723 1 79.06 72 GLU B N 1
ATOM 1103 C CA . GLU B 1 72 ? 6.195 22.391 -5.578 1 79.06 72 GLU B CA 1
ATOM 1104 C C . GLU B 1 72 ? 6.398 23.844 -5.207 1 79.06 72 GLU B C 1
ATOM 1106 O O . GLU B 1 72 ? 5.457 24.531 -4.781 1 79.06 72 GLU B O 1
#

Solvent-accessible surface area (backbone atoms only — not comparable to full-atom values): 8099 Å² total; per-residue (Å²): 93,60,36,86,36,82,69,44,20,28,42,34,35,43,30,73,36,84,33,98,47,94,91,41,69,39,77,46,72,50,74,46,69,81,38,72,80,81,64,50,63,53,58,51,45,53,52,46,50,57,54,43,72,74,44,96,53,67,67,46,37,28,44,38,36,36,32,30,48,42,82,105,94,61,37,86,36,82,68,45,21,28,41,35,36,42,31,74,35,83,35,98,46,92,92,41,70,39,78,47,72,50,74,47,68,82,40,72,79,82,63,51,63,52,59,51,44,53,50,46,51,58,55,44,72,75,43,98,53,67,66,46,40,28,44,39,36,37,31,29,47,43,81,104